Protein AF-A0A2S9IIL1-F1 (afdb_monomer_lite)

InterPro domains:
  IPR030895 T5SS/PEP-CTERM-associated repeat [TIGR04393] (23-72)
  IPR030895 T5SS/PEP-CTERM-associated repeat [TIGR04393] (76-123)
  IPR030895 T5SS/PEP-CTERM-associated repeat [TIGR04393] (126-176)

pLDDT: mean 92.72, std 10.64, range [46.84, 98.94]

Radius of gyration: 14.84 Å; chains: 1; bounding box: 34×36×46 Å

Secondary structure (DSSP, 8-state):
-BSS-EEEE-TT-EEE--SSSPEEES-STT-EEEEEEESTT-EEEESS-EEES-STT-EEEEEEETT-EEEE-S-EEES-STT-EEEEEEESTT-EEEESSEEEE-SSSEEEEEEETT-EEEESEEEE---TT---EEEEESTT-EEEESS-EEESB--TTS--B--EEEEETT--

Sequence (176 aa):
LLDGTDLAISSGGTVQSNGTGTGGIGSNASSTGSASVTGAGSNLVMAGGLVVGGDNASSGTLTISAGGAVSSSGNSVIGLNATSTGAVTVTGPNSSWTNTGGLTVGDQGDATLIISDGGTVSSLNGLITGNNASTSSATVTGADSAWTIAGDLTIGDNGAGIGSKTGTLTIADGGV

Foldseek 3Di:
DFFQHEAEFDDLREDEDPDQDEAEAQADALTHGEYEFAAANGEYYYNHEYEAFHDALTGGEYEFYHQGEYEHEYEYEAFHAANTGGEYEFEAANGEYEYAEEYEQEDEGAGEAEFYHQGEYEHQEYEFWYAPPHAGEYEFAAANTEYHHNDYYYAWDPPPDGPTTGYYYHYYHHYD

Structure (mmCIF, N/CA/C/O backbone):
data_AF-A0A2S9IIL1-F1
#
_entry.id   AF-A0A2S9IIL1-F1
#
loop_
_atom_site.group_PDB
_atom_site.id
_atom_site.type_symbol
_atom_site.label_atom_id
_atom_site.label_alt_id
_atom_site.label_comp_id
_atom_site.label_asym_id
_atom_site.label_entity_id
_atom_site.label_seq_id
_atom_site.pdbx_PDB_ins_code
_atom_site.Cartn_x
_atom_site.Cartn_y
_atom_site.Cartn_z
_atom_site.occupancy
_atom_site.B_iso_or_equiv
_atom_site.auth_seq_id
_atom_site.auth_comp_id
_atom_site.auth_asym_id
_atom_site.auth_atom_id
_atom_site.pdbx_PDB_model_num
ATOM 1 N N . LEU A 1 1 ? 10.021 13.282 -0.168 1.00 76.31 1 LEU A N 1
ATOM 2 C CA . LEU A 1 1 ? 10.550 11.942 -0.482 1.00 76.31 1 LEU A CA 1
ATOM 3 C C . LEU A 1 1 ? 11.227 11.425 0.776 1.00 76.31 1 LEU A C 1
ATOM 5 O O . LEU A 1 1 ? 11.857 12.229 1.459 1.00 76.31 1 LEU A O 1
ATOM 9 N N . LEU A 1 2 ? 11.029 10.155 1.116 1.00 83.62 2 LEU A N 1
ATOM 10 C CA . LEU A 1 2 ? 11.694 9.480 2.231 1.00 83.62 2 LEU A CA 1
ATOM 11 C C . LEU A 1 2 ? 12.753 8.551 1.646 1.00 83.62 2 LEU A C 1
ATOM 13 O O . LEU A 1 2 ? 12.466 7.399 1.343 1.00 83.62 2 LEU A O 1
ATOM 17 N N . ASP A 1 3 ? 13.950 9.079 1.414 1.00 84.19 3 ASP A N 1
ATOM 18 C CA . ASP A 1 3 ? 15.071 8.343 0.833 1.00 84.19 3 ASP A CA 1
ATOM 19 C C . ASP A 1 3 ? 16.221 8.330 1.835 1.00 84.19 3 ASP A C 1
ATOM 21 O O . ASP A 1 3 ? 16.778 9.375 2.167 1.00 84.19 3 ASP A O 1
ATOM 25 N N . GLY A 1 4 ? 16.559 7.148 2.342 1.00 79.50 4 GLY A N 1
ATOM 26 C CA . GLY A 1 4 ? 17.542 6.969 3.411 1.00 79.50 4 GLY A CA 1
ATOM 27 C C . GLY A 1 4 ? 17.031 7.362 4.800 1.00 79.50 4 GLY A C 1
ATOM 28 O O . GLY A 1 4 ? 17.844 7.554 5.702 1.00 79.50 4 GLY A O 1
ATOM 29 N N . THR A 1 5 ? 15.716 7.531 4.976 1.00 87.81 5 THR A N 1
ATOM 30 C CA . THR A 1 5 ? 15.107 7.972 6.236 1.00 87.81 5 THR A CA 1
ATOM 31 C C . THR A 1 5 ? 13.835 7.201 6.572 1.00 87.81 5 THR A C 1
ATOM 33 O O . THR A 1 5 ? 13.149 6.674 5.692 1.00 87.81 5 THR A O 1
ATOM 36 N N . ASP A 1 6 ? 13.516 7.208 7.866 1.00 91.69 6 ASP A N 1
ATOM 37 C CA . ASP A 1 6 ? 12.288 6.654 8.421 1.00 91.69 6 ASP A CA 1
ATOM 38 C C . ASP A 1 6 ? 11.362 7.793 8.863 1.00 91.69 6 ASP A C 1
ATOM 40 O O . ASP A 1 6 ? 11.782 8.727 9.554 1.00 91.69 6 ASP A O 1
ATOM 44 N N . LEU A 1 7 ? 10.087 7.716 8.483 1.00 95.19 7 LEU A N 1
ATOM 45 C CA . LEU A 1 7 ? 9.034 8.604 8.970 1.00 95.19 7 LEU A CA 1
ATOM 46 C C . LEU A 1 7 ? 8.114 7.845 9.922 1.00 95.19 7 LEU A C 1
ATOM 48 O O . LEU A 1 7 ? 7.459 6.891 9.522 1.00 95.19 7 LEU A O 1
ATOM 52 N N . ALA A 1 8 ? 7.988 8.311 11.160 1.00 97.38 8 ALA A N 1
ATOM 53 C CA . ALA A 1 8 ? 6.983 7.807 12.089 1.00 97.38 8 ALA A CA 1
ATOM 54 C C . ALA A 1 8 ? 5.932 8.888 12.361 1.00 97.38 8 ALA A C 1
ATOM 56 O O . ALA A 1 8 ? 6.253 9.973 12.846 1.00 97.38 8 ALA A O 1
ATOM 57 N N . ILE A 1 9 ? 4.671 8.578 12.072 1.00 97.81 9 ILE A N 1
ATOM 58 C CA . ILE A 1 9 ? 3.510 9.403 12.396 1.00 97.81 9 ILE A CA 1
ATOM 59 C C . ILE A 1 9 ? 2.705 8.639 13.436 1.00 97.81 9 ILE A C 1
ATOM 61 O O . ILE A 1 9 ? 2.184 7.559 13.161 1.00 97.81 9 ILE A O 1
ATOM 65 N N . SER A 1 10 ? 2.620 9.196 14.639 1.00 97.31 10 SER A N 1
ATOM 66 C CA . SER A 1 10 ? 1.904 8.584 15.753 1.00 97.31 10 SER A CA 1
ATOM 67 C C . SER A 1 10 ? 1.188 9.620 16.611 1.00 97.31 10 SER A C 1
ATOM 69 O O . SER A 1 10 ? 1.310 10.825 16.377 1.00 97.31 10 SER A O 1
ATOM 71 N N . SER A 1 11 ? 0.425 9.157 17.604 1.00 94.25 11 SER A N 1
ATOM 72 C CA . SER A 1 11 ? -0.223 10.009 18.615 1.00 94.25 11 SER A CA 1
ATOM 73 C C . SER A 1 11 ? -1.135 11.098 18.028 1.00 94.25 11 SER A C 1
ATOM 75 O O . SER A 1 11 ? -1.172 12.217 18.533 1.00 94.25 11 SER A O 1
ATOM 77 N N . GLY A 1 12 ? -1.844 10.794 16.935 1.00 95.06 12 GLY A N 1
ATOM 78 C CA . GLY A 1 12 ? -2.726 11.753 16.260 1.00 95.06 12 GLY A CA 1
ATOM 79 C C . GLY A 1 12 ? -2.004 12.750 15.341 1.00 95.06 12 GLY A C 1
ATOM 80 O O . GLY A 1 12 ? -2.611 13.704 14.858 1.00 95.06 12 GLY A O 1
ATOM 81 N N . GLY A 1 13 ? -0.699 12.570 15.111 1.00 97.50 13 GLY A N 1
ATOM 82 C CA . GLY A 1 13 ? 0.084 13.432 14.226 1.00 97.50 13 GLY A CA 1
ATOM 83 C C . GLY A 1 13 ? -0.407 13.399 12.776 1.00 97.50 13 GLY A C 1
ATOM 84 O O . GLY A 1 13 ? -0.899 12.383 12.299 1.00 97.50 13 GLY A O 1
ATOM 85 N N . THR A 1 14 ? -0.246 14.502 12.049 1.00 97.56 14 THR A N 1
ATOM 86 C CA . THR A 1 14 ? -0.595 14.582 10.623 1.00 97.56 14 THR A CA 1
ATOM 87 C C . THR A 1 14 ? 0.580 15.122 9.820 1.00 97.56 14 THR A C 1
ATOM 89 O O . THR A 1 14 ? 1.151 16.154 10.169 1.00 97.56 14 THR A O 1
ATOM 92 N N . VAL A 1 15 ? 0.915 14.440 8.725 1.00 96.81 15 VAL A N 1
ATOM 93 C CA . VAL A 1 15 ? 1.846 14.921 7.699 1.00 96.81 15 VAL A CA 1
ATOM 94 C C . VAL A 1 15 ? 1.080 15.060 6.395 1.00 96.81 15 VAL A C 1
ATOM 96 O O . VAL A 1 15 ? 0.455 14.106 5.938 1.00 96.81 15 VAL A O 1
ATOM 99 N N . GLN A 1 16 ? 1.148 16.239 5.782 1.00 95.00 16 GLN A N 1
ATOM 100 C CA . GLN A 1 16 ? 0.468 16.533 4.527 1.00 95.00 16 GLN A CA 1
ATOM 101 C C . GLN A 1 16 ? 1.455 17.063 3.488 1.00 95.00 16 GLN A C 1
ATOM 103 O O . GLN A 1 16 ? 2.238 17.970 3.778 1.00 95.00 16 GLN A O 1
ATOM 108 N N . SER A 1 17 ? 1.416 16.515 2.272 1.00 91.62 17 SER A N 1
ATOM 109 C CA . SER A 1 17 ? 2.070 17.139 1.126 1.00 91.62 17 SER A CA 1
ATOM 110 C C . SER A 1 17 ? 1.160 18.208 0.522 1.00 91.62 17 SER A C 1
ATOM 112 O O . SER A 1 17 ? -0.049 18.025 0.394 1.00 91.62 17 SER A O 1
ATOM 114 N N . ASN A 1 18 ? 1.759 19.332 0.126 1.00 87.12 18 ASN A N 1
ATOM 115 C CA . ASN A 1 18 ? 1.039 20.454 -0.486 1.00 87.12 18 ASN A CA 1
ATOM 116 C C . ASN A 1 18 ? 1.112 20.445 -2.022 1.00 87.12 18 ASN A C 1
ATOM 118 O O . ASN A 1 18 ? 0.440 21.235 -2.678 1.00 87.12 18 ASN A O 1
ATOM 122 N N . GLY A 1 19 ? 1.964 19.594 -2.600 1.00 85.94 19 GLY A N 1
ATOM 123 C CA . GLY A 1 19 ? 2.128 19.454 -4.044 1.00 85.94 19 GLY A CA 1
ATOM 124 C C . GLY A 1 19 ? 1.332 18.272 -4.585 1.00 85.94 19 GLY A C 1
ATOM 125 O O . GLY A 1 19 ? 1.272 17.227 -3.945 1.00 85.94 19 GLY A O 1
ATOM 126 N N . THR A 1 20 ? 0.782 18.423 -5.789 1.00 88.25 20 THR A N 1
ATOM 127 C CA . THR A 1 20 ? 0.064 17.358 -6.516 1.00 88.25 20 THR A CA 1
ATOM 128 C C . THR A 1 20 ? 0.994 16.363 -7.215 1.00 88.25 20 THR A C 1
ATOM 130 O O . THR A 1 20 ? 0.536 15.409 -7.840 1.00 88.25 20 THR A O 1
ATOM 133 N N . GLY A 1 21 ? 2.308 16.588 -7.129 1.00 89.25 21 GLY A N 1
ATOM 134 C CA . GLY A 1 21 ? 3.311 15.630 -7.574 1.00 89.25 21 GLY A CA 1
ATOM 135 C C . GLY A 1 21 ? 3.329 14.378 -6.699 1.00 89.25 21 GLY A C 1
ATOM 136 O O . GLY A 1 21 ? 2.827 14.366 -5.575 1.00 89.25 21 GLY A O 1
ATOM 137 N N . THR A 1 22 ? 3.935 13.321 -7.223 1.00 90.50 22 THR A N 1
ATOM 138 C CA . THR A 1 22 ? 4.017 12.028 -6.547 1.00 90.50 22 THR A CA 1
ATOM 139 C C . THR A 1 22 ? 4.881 12.106 -5.283 1.00 90.50 22 THR A C 1
ATOM 141 O O . THR A 1 22 ? 6.028 12.555 -5.324 1.00 90.50 22 THR A O 1
ATOM 144 N N . GLY A 1 23 ? 4.330 11.665 -4.151 1.00 92.69 23 GLY A N 1
ATOM 145 C CA . GLY A 1 23 ? 5.079 11.396 -2.926 1.00 92.69 23 GLY A CA 1
ATOM 146 C C . GLY A 1 23 ? 5.818 10.063 -3.030 1.00 92.69 23 GLY A C 1
ATOM 147 O O . GLY A 1 23 ? 5.355 9.155 -3.710 1.00 92.69 23 GLY A O 1
ATOM 148 N N . GLY A 1 24 ? 6.962 9.933 -2.363 1.00 94.31 24 GLY A N 1
ATOM 149 C CA . GLY A 1 24 ? 7.840 8.772 -2.518 1.00 94.31 24 GLY A CA 1
ATOM 150 C C . GLY A 1 24 ? 8.419 8.281 -1.197 1.00 94.31 24 GLY A C 1
ATOM 151 O O . GLY A 1 24 ? 8.854 9.104 -0.382 1.00 94.31 24 GLY A O 1
ATOM 152 N N . ILE A 1 25 ? 8.419 6.960 -1.010 1.00 96.75 25 ILE A N 1
ATOM 153 C CA . ILE A 1 25 ? 9.054 6.224 0.090 1.00 96.75 25 ILE A CA 1
ATOM 154 C C . ILE A 1 25 ? 10.027 5.222 -0.527 1.00 96.75 25 ILE A C 1
ATOM 156 O O . ILE A 1 25 ? 9.590 4.336 -1.261 1.00 96.75 25 ILE A O 1
ATOM 160 N N . GLY A 1 26 ? 11.327 5.374 -0.261 1.00 94.44 26 GLY A N 1
ATOM 161 C CA . GLY A 1 26 ? 12.365 4.606 -0.953 1.00 94.44 26 GLY A CA 1
ATOM 162 C C . GLY A 1 26 ? 12.226 4.757 -2.465 1.00 94.44 26 GLY A C 1
ATOM 163 O O . GLY A 1 26 ? 12.047 3.777 -3.178 1.00 94.44 26 GLY A O 1
ATOM 164 N N . SER A 1 27 ? 12.139 5.999 -2.938 1.00 91.50 27 SER A N 1
ATOM 165 C CA . SER A 1 27 ? 11.747 6.325 -4.310 1.00 91.50 27 SER A CA 1
ATOM 166 C C . SER A 1 27 ? 12.913 6.654 -5.234 1.00 91.50 27 SER A C 1
ATOM 168 O O . SER A 1 27 ? 12.728 6.581 -6.443 1.00 91.50 27 SER A O 1
ATOM 170 N N . ASN A 1 28 ? 14.083 7.002 -4.696 1.00 93.81 28 ASN A N 1
ATOM 171 C CA . ASN A 1 28 ? 15.284 7.307 -5.476 1.00 93.81 28 ASN A CA 1
ATOM 172 C C . ASN A 1 28 ? 16.160 6.067 -5.700 1.00 93.81 28 ASN A C 1
ATOM 174 O O . ASN A 1 28 ? 16.149 5.124 -4.914 1.00 93.81 28 ASN A O 1
ATOM 178 N N . ALA A 1 29 ? 16.975 6.094 -6.756 1.00 95.25 29 ALA A N 1
ATOM 179 C CA . ALA A 1 29 ? 17.866 4.986 -7.089 1.00 95.25 29 ALA A CA 1
ATOM 180 C C . ALA A 1 29 ? 18.773 4.591 -5.914 1.00 95.25 29 ALA A C 1
ATOM 182 O O . ALA A 1 29 ? 19.400 5.445 -5.280 1.00 95.25 29 ALA A O 1
ATOM 183 N N . SER A 1 30 ? 18.843 3.285 -5.646 1.00 95.19 30 SER A N 1
ATOM 184 C CA . SER A 1 30 ? 19.614 2.694 -4.545 1.00 95.19 30 SER A CA 1
ATOM 185 C C . SER A 1 30 ? 19.264 3.232 -3.146 1.00 95.19 30 SER A C 1
ATOM 187 O O . SER A 1 30 ? 20.086 3.126 -2.232 1.00 95.19 30 SER A O 1
ATOM 189 N N . SER A 1 31 ? 18.085 3.838 -2.960 1.00 95.31 31 SER A N 1
ATOM 190 C CA . SER A 1 31 ? 17.637 4.335 -1.657 1.00 95.31 31 SER A CA 1
ATOM 191 C C . SER A 1 31 ? 16.772 3.308 -0.930 1.00 95.31 31 SER A C 1
ATOM 193 O O . SER A 1 31 ? 16.022 2.552 -1.543 1.00 95.31 31 SER A O 1
ATOM 195 N N . THR A 1 32 ? 16.832 3.328 0.399 1.00 96.38 32 THR A N 1
ATOM 196 C CA . THR A 1 32 ? 15.860 2.636 1.250 1.00 96.38 32 THR A CA 1
ATOM 197 C C . THR A 1 32 ? 15.088 3.671 2.046 1.00 96.38 32 THR A C 1
ATOM 199 O O . THR A 1 32 ? 15.701 4.568 2.619 1.00 96.38 32 THR A O 1
ATOM 202 N N . GLY A 1 33 ? 13.766 3.569 2.105 1.00 96.94 33 GLY A N 1
ATOM 203 C CA . GLY A 1 33 ? 12.931 4.453 2.910 1.00 96.94 33 GLY A CA 1
ATOM 204 C C . GLY A 1 33 ? 11.815 3.697 3.606 1.00 96.94 33 GLY A C 1
ATOM 205 O O . GLY A 1 33 ? 11.307 2.698 3.087 1.00 96.94 33 GLY A O 1
ATOM 206 N N . SER A 1 34 ? 11.404 4.194 4.769 1.00 97.44 34 SER A N 1
ATOM 207 C CA . SER A 1 34 ? 10.257 3.639 5.479 1.00 97.44 34 SER A CA 1
ATOM 208 C C . SER A 1 34 ? 9.313 4.717 5.999 1.00 97.44 34 SER A C 1
ATOM 210 O O . SER A 1 34 ? 9.717 5.838 6.320 1.00 97.44 34 SER A O 1
ATOM 212 N N . ALA A 1 35 ? 8.030 4.374 6.087 1.00 98.12 35 ALA A N 1
ATOM 213 C CA . ALA A 1 35 ? 7.047 5.152 6.819 1.00 98.12 35 ALA A CA 1
ATOM 214 C C . ALA A 1 35 ? 6.154 4.252 7.676 1.00 98.12 35 ALA A C 1
ATOM 216 O O . ALA A 1 35 ? 5.721 3.182 7.253 1.00 98.12 35 ALA A O 1
ATOM 217 N N . SER A 1 36 ? 5.827 4.725 8.873 1.00 98.38 36 SER A N 1
ATOM 218 C CA . SER A 1 36 ? 4.845 4.123 9.765 1.00 98.38 36 SER A CA 1
ATOM 219 C C . SER A 1 36 ? 3.799 5.160 10.146 1.00 98.38 36 SER A C 1
ATOM 221 O O . SER A 1 36 ? 4.138 6.251 10.607 1.00 98.38 36 SER A O 1
ATOM 223 N N . VAL A 1 37 ? 2.527 4.820 9.952 1.00 98.69 37 VAL A N 1
ATOM 224 C CA . VAL A 1 37 ? 1.372 5.629 10.345 1.00 98.69 37 VAL A CA 1
ATOM 225 C C . VAL A 1 37 ? 0.556 4.814 11.332 1.00 98.69 37 VAL A C 1
ATOM 227 O O . VAL A 1 37 ? -0.162 3.890 10.951 1.00 98.69 37 VAL A O 1
ATOM 230 N N . THR A 1 38 ? 0.715 5.118 12.619 1.00 98.31 38 THR A N 1
ATOM 231 C CA . THR A 1 38 ? 0.214 4.264 13.695 1.00 98.31 38 THR A CA 1
ATOM 232 C C . THR A 1 38 ? -0.550 5.033 14.762 1.00 98.31 38 THR A C 1
ATOM 234 O O . THR A 1 38 ? -0.099 6.067 15.246 1.00 98.31 38 THR A O 1
ATOM 237 N N . GLY A 1 39 ? -1.694 4.497 15.177 1.00 97.38 39 GLY A N 1
ATOM 238 C CA . GLY A 1 39 ? -2.543 5.104 16.196 1.00 97.38 39 GLY A CA 1
ATOM 239 C C . GLY A 1 39 ? -3.694 5.917 15.608 1.00 97.38 39 GLY A C 1
ATOM 240 O O . GLY A 1 39 ? -3.583 6.535 14.549 1.00 97.38 39 GLY A O 1
ATOM 241 N N . ALA A 1 40 ? -4.813 5.928 16.328 1.00 97.38 40 ALA A N 1
ATOM 242 C CA . ALA A 1 40 ? -6.012 6.646 15.922 1.00 97.38 40 ALA A CA 1
ATOM 243 C C . ALA A 1 40 ? -5.729 8.141 15.700 1.00 97.38 40 ALA A C 1
ATOM 245 O O . ALA A 1 40 ? -5.114 8.812 16.532 1.00 97.38 40 ALA A O 1
ATOM 246 N N . GLY A 1 41 ? -6.205 8.656 14.566 1.00 96.88 41 GLY A N 1
ATOM 247 C CA . GLY A 1 41 ? -6.029 10.053 14.169 1.00 96.88 41 GLY A CA 1
ATOM 248 C C . GLY A 1 41 ? -4.657 10.379 13.580 1.00 96.88 41 GLY A C 1
ATOM 249 O O . GLY A 1 41 ? -4.426 11.539 13.248 1.00 96.88 41 GLY A O 1
ATOM 250 N N . SER A 1 42 ? -3.748 9.408 13.448 1.00 98.62 42 SER A N 1
ATOM 251 C CA . SER A 1 42 ? -2.486 9.615 12.741 1.00 98.62 42 SER A CA 1
ATOM 252 C C . SER A 1 42 ? -2.687 9.545 11.233 1.00 98.62 42 SER A C 1
ATOM 254 O O . SER A 1 42 ? -3.208 8.550 10.735 1.00 98.62 42 SER A O 1
ATOM 256 N N . ASN A 1 43 ? -2.259 10.586 10.512 1.00 98.38 43 ASN A N 1
ATOM 257 C CA . ASN A 1 43 ? -2.554 10.742 9.088 1.00 98.38 43 ASN A CA 1
ATOM 258 C C . ASN A 1 43 ? -1.311 11.037 8.246 1.00 98.38 43 ASN A C 1
ATOM 260 O O . ASN A 1 43 ? -0.544 11.953 8.553 1.00 98.38 43 ASN A O 1
ATOM 264 N N . LEU A 1 44 ? -1.181 10.339 7.118 1.00 98.31 44 LEU A N 1
ATOM 265 C CA . LEU A 1 44 ? -0.330 10.753 6.002 1.00 98.31 44 LEU A CA 1
ATOM 266 C C . LEU A 1 44 ? -1.219 11.128 4.815 1.00 98.31 44 LEU A C 1
ATOM 268 O O . LEU A 1 44 ? -1.950 10.292 4.289 1.00 98.31 44 LEU A O 1
ATOM 272 N N . VAL A 1 45 ? -1.157 12.384 4.389 1.00 97.75 45 VAL A N 1
ATOM 273 C CA . VAL A 1 45 ? -1.997 12.928 3.317 1.00 97.75 45 VAL A CA 1
ATOM 274 C C . VAL A 1 45 ? -1.118 13.347 2.151 1.00 97.75 45 VAL A C 1
ATOM 276 O O . VAL A 1 45 ? -0.402 14.342 2.238 1.00 97.75 45 VAL A O 1
ATOM 279 N N . MET A 1 46 ? -1.175 12.607 1.050 1.00 96.50 46 MET A N 1
ATOM 280 C CA . MET A 1 46 ? -0.503 12.958 -0.196 1.00 96.50 46 MET A CA 1
ATOM 281 C C . MET A 1 46 ? -1.494 13.634 -1.147 1.00 96.50 46 MET A C 1
ATOM 283 O O . MET A 1 46 ? -2.443 13.010 -1.610 1.00 96.50 46 MET A O 1
ATOM 287 N N . ALA A 1 47 ? -1.253 14.904 -1.481 1.00 95.06 47 ALA A N 1
ATOM 288 C CA . ALA A 1 47 ? -2.034 15.627 -2.490 1.00 95.06 47 ALA A CA 1
ATOM 289 C C . ALA A 1 47 ? -1.781 15.133 -3.935 1.00 95.06 47 ALA A C 1
ATOM 291 O O . ALA A 1 47 ? -2.467 15.558 -4.866 1.00 95.06 47 ALA A O 1
ATOM 292 N N . GLY A 1 48 ? -0.815 14.233 -4.125 1.00 96.31 48 GLY A N 1
ATOM 293 C CA . GLY A 1 48 ? -0.560 13.491 -5.359 1.00 96.31 48 GLY A CA 1
ATOM 294 C C . GLY A 1 48 ? -0.669 11.976 -5.154 1.00 96.31 48 GLY A C 1
ATOM 295 O O . GLY A 1 48 ? -1.114 11.498 -4.107 1.00 96.31 48 GLY A O 1
ATOM 296 N N . GLY A 1 49 ? -0.213 11.213 -6.148 1.00 96.69 49 GLY A N 1
ATOM 297 C CA . GLY A 1 49 ? -0.008 9.770 -6.004 1.00 96.69 49 GLY A CA 1
ATOM 298 C C . GLY A 1 49 ? 1.085 9.434 -4.984 1.00 96.69 49 GLY A C 1
ATOM 299 O O . GLY A 1 49 ? 1.895 10.291 -4.623 1.00 96.69 49 GLY A O 1
ATOM 300 N N . LEU A 1 50 ? 1.129 8.183 -4.535 1.00 97.75 50 LEU A N 1
ATOM 301 C CA . LEU A 1 50 ? 2.155 7.669 -3.629 1.00 97.75 50 LEU A CA 1
ATOM 302 C C . LEU A 1 50 ? 2.934 6.531 -4.294 1.00 97.75 50 LEU A C 1
ATOM 304 O O . LEU A 1 50 ? 2.342 5.574 -4.787 1.00 97.75 50 LEU A O 1
ATOM 308 N N . VAL A 1 51 ? 4.262 6.629 -4.283 1.00 98.06 51 VAL A N 1
ATOM 309 C CA . VAL A 1 51 ? 5.178 5.582 -4.746 1.00 98.06 51 VAL A CA 1
ATOM 310 C C . VAL A 1 51 ? 5.930 4.984 -3.564 1.00 98.06 51 VAL A C 1
ATOM 312 O O . VAL A 1 51 ? 6.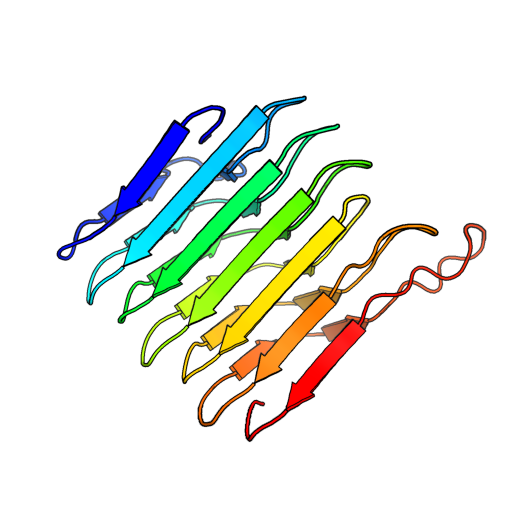534 5.710 -2.772 1.00 98.06 51 VAL A O 1
ATOM 315 N N . VAL A 1 52 ? 5.911 3.656 -3.462 1.00 98.12 52 VAL A N 1
ATOM 316 C CA . VAL A 1 52 ? 6.638 2.879 -2.451 1.00 98.12 52 VAL A CA 1
ATOM 317 C C . VAL A 1 52 ? 7.568 1.917 -3.182 1.00 98.12 52 VAL A C 1
ATOM 319 O O . VAL A 1 52 ? 7.086 0.981 -3.814 1.00 98.12 52 VAL A O 1
ATOM 322 N N . GLY A 1 53 ? 8.878 2.165 -3.140 1.00 96.38 53 GLY A N 1
ATOM 323 C CA . GLY A 1 53 ? 9.826 1.527 -4.058 1.00 96.38 53 GLY A CA 1
ATOM 324 C C . GLY A 1 53 ? 9.686 2.135 -5.454 1.00 96.38 53 GLY A C 1
ATOM 325 O O . GLY A 1 53 ? 8.796 1.764 -6.219 1.00 96.38 53 GLY A O 1
ATOM 326 N N . GLY A 1 54 ? 10.513 3.136 -5.753 1.00 94.12 54 GLY A N 1
ATOM 327 C CA . GLY A 1 54 ? 10.398 3.950 -6.965 1.00 94.12 54 GLY A CA 1
ATOM 328 C C . GLY A 1 54 ? 11.390 3.553 -8.046 1.00 94.12 54 GLY A C 1
ATOM 329 O O . GLY A 1 54 ? 11.023 2.919 -9.030 1.00 94.12 54 GLY A O 1
ATOM 330 N N . ASP A 1 55 ? 12.641 3.965 -7.871 1.00 95.19 55 ASP A N 1
ATOM 331 C CA . ASP A 1 55 ? 13.701 3.799 -8.861 1.00 95.19 55 ASP A CA 1
ATOM 332 C C . ASP A 1 55 ? 14.484 2.485 -8.739 1.00 95.19 55 ASP A C 1
ATOM 334 O O . ASP A 1 55 ? 14.293 1.691 -7.817 1.00 95.19 55 ASP A O 1
ATOM 338 N N . ASN A 1 56 ? 15.403 2.255 -9.677 1.00 93.62 56 ASN A N 1
ATOM 339 C CA . ASN A 1 56 ? 16.233 1.052 -9.713 1.00 93.62 56 ASN A CA 1
ATOM 340 C C . ASN A 1 56 ? 16.959 0.801 -8.379 1.00 93.62 56 ASN A C 1
ATOM 342 O O . ASN A 1 56 ? 17.548 1.716 -7.797 1.00 93.62 56 ASN A O 1
ATOM 346 N N . ALA A 1 57 ? 16.948 -0.456 -7.929 1.00 94.50 57 ALA A N 1
ATOM 347 C CA . ALA A 1 57 ? 17.525 -0.911 -6.662 1.00 94.50 57 ALA A CA 1
ATOM 348 C C . ALA A 1 57 ? 17.026 -0.164 -5.407 1.00 94.50 57 ALA A C 1
ATOM 350 O O . ALA A 1 57 ? 17.693 -0.195 -4.372 1.00 94.50 57 ALA A O 1
ATOM 351 N N .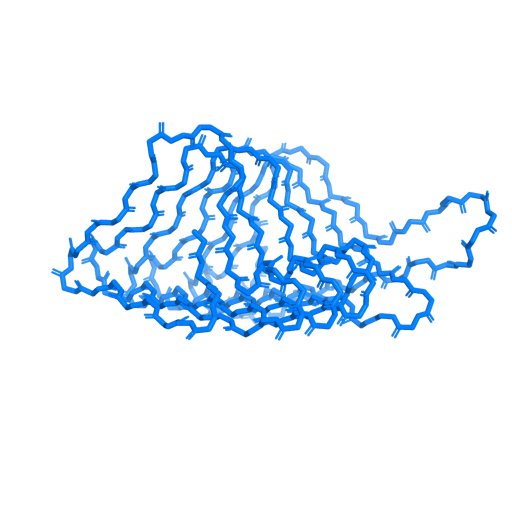 SER A 1 58 ? 15.881 0.521 -5.486 1.00 96.56 58 SER A N 1
ATOM 352 C CA . SER A 1 58 ? 15.266 1.182 -4.335 1.00 96.56 58 SER A CA 1
ATOM 353 C C . SER A 1 58 ? 14.374 0.234 -3.533 1.00 96.56 58 SER A C 1
ATOM 355 O O . SER A 1 58 ? 13.831 -0.733 -4.072 1.00 96.56 58 SER A O 1
ATOM 357 N N . SER A 1 59 ? 14.209 0.515 -2.242 1.00 97.06 59 SER A N 1
ATOM 358 C CA . SER A 1 59 ? 13.345 -0.244 -1.340 1.00 97.06 59 SER A CA 1
ATOM 359 C C . SER A 1 59 ? 12.478 0.687 -0.498 1.00 97.06 59 SER A C 1
ATOM 361 O O . SER A 1 59 ? 12.985 1.476 0.300 1.00 97.06 59 SER A O 1
ATOM 363 N N . GLY A 1 60 ? 11.163 0.605 -0.675 1.00 98.25 60 GLY A N 1
ATOM 364 C CA . GLY A 1 60 ? 10.185 1.376 0.084 1.00 98.25 60 GLY A CA 1
ATOM 365 C C . GLY A 1 60 ? 9.327 0.484 0.967 1.00 98.25 60 GLY A C 1
ATOM 366 O O . GLY A 1 60 ? 8.845 -0.558 0.522 1.00 98.25 60 GLY A O 1
ATOM 367 N N . THR A 1 61 ? 9.076 0.919 2.201 1.00 98.56 61 THR A N 1
ATOM 368 C CA . THR A 1 61 ? 8.153 0.232 3.116 1.00 98.56 61 THR A CA 1
ATOM 369 C C . THR A 1 61 ? 7.154 1.202 3.740 1.00 98.56 61 THR A C 1
ATOM 371 O O . THR A 1 61 ? 7.526 2.280 4.201 1.00 98.56 61 THR A O 1
ATOM 374 N N . LEU A 1 62 ? 5.875 0.834 3.764 1.00 98.81 62 LEU A N 1
ATOM 375 C CA . LEU A 1 62 ? 4.822 1.595 4.433 1.00 98.81 62 LEU A CA 1
ATOM 376 C C . LEU A 1 62 ? 3.988 0.676 5.321 1.00 98.81 62 LEU A C 1
ATOM 378 O O . LEU A 1 62 ? 3.372 -0.270 4.837 1.00 98.81 62 LEU A O 1
ATOM 382 N N . THR A 1 63 ? 3.902 1.010 6.604 1.00 98.88 63 THR A N 1
ATOM 383 C CA . THR A 1 63 ? 3.018 0.333 7.556 1.00 98.88 63 THR A CA 1
ATOM 384 C C . THR A 1 63 ? 1.939 1.288 8.038 1.00 98.88 63 THR A C 1
ATOM 386 O O . THR A 1 63 ? 2.232 2.387 8.506 1.00 98.88 63 THR A O 1
ATOM 389 N N . ILE A 1 64 ? 0.687 0.849 7.963 1.00 98.88 64 ILE A N 1
ATOM 390 C CA . ILE A 1 64 ? -0.487 1.559 8.464 1.00 98.88 64 ILE A CA 1
ATOM 391 C C . ILE A 1 64 ? -1.148 0.659 9.499 1.00 98.88 64 ILE A C 1
ATOM 393 O O . ILE A 1 64 ? -1.586 -0.443 9.165 1.00 98.88 64 ILE A O 1
ATOM 397 N N . SER A 1 65 ? -1.198 1.104 10.754 1.00 98.81 65 SER A N 1
ATOM 398 C CA . SER A 1 65 ? -1.649 0.246 11.854 1.00 98.81 65 SER A CA 1
ATOM 399 C C . SER A 1 65 ? -2.391 0.978 12.966 1.00 98.81 65 SER A C 1
ATOM 401 O O . SER A 1 65 ? -2.317 2.200 13.083 1.00 98.81 65 SER A O 1
ATOM 403 N N . ALA A 1 66 ? -3.089 0.225 13.819 1.00 97.69 66 ALA A N 1
ATOM 404 C CA . ALA A 1 66 ? -3.714 0.726 15.047 1.00 97.69 66 ALA A CA 1
ATOM 405 C C . ALA A 1 66 ? -4.615 1.969 14.847 1.00 97.69 66 ALA A C 1
ATOM 407 O O . ALA A 1 66 ? -4.604 2.886 15.670 1.00 97.69 66 ALA A O 1
ATOM 408 N N . GLY A 1 67 ? -5.373 2.025 13.748 1.00 98.06 67 GLY A N 1
ATOM 409 C CA . GLY A 1 67 ? -6.259 3.148 13.418 1.00 98.06 67 GLY A CA 1
ATOM 410 C C . GLY A 1 67 ? -5.590 4.324 12.695 1.00 98.06 67 GLY A C 1
ATOM 411 O O . GLY A 1 67 ? -6.207 5.380 12.565 1.00 98.06 67 GLY A O 1
ATOM 412 N N . GLY A 1 68 ? -4.340 4.169 12.245 1.00 98.75 68 GLY A N 1
ATOM 413 C CA . GLY A 1 68 ? -3.686 5.130 11.355 1.00 98.75 68 GLY A CA 1
ATOM 414 C C . GLY A 1 68 ? -4.323 5.160 9.961 1.00 98.75 68 GLY A C 1
ATOM 415 O O . GLY A 1 68 ? -4.859 4.152 9.494 1.00 98.75 68 GLY A O 1
ATOM 416 N N . ALA A 1 69 ? -4.243 6.305 9.285 1.00 98.81 69 ALA A N 1
ATOM 417 C CA . ALA A 1 69 ? -4.844 6.511 7.972 1.00 98.81 69 ALA A CA 1
ATOM 418 C C . ALA A 1 69 ? -3.865 7.135 6.969 1.00 98.81 69 ALA A C 1
ATOM 420 O O . ALA A 1 69 ? -3.141 8.089 7.262 1.00 98.81 69 ALA A O 1
ATOM 421 N N . VAL A 1 70 ? -3.873 6.620 5.744 1.00 98.81 70 VAL A N 1
ATOM 422 C CA . VAL A 1 70 ? -3.145 7.195 4.609 1.00 98.81 70 VAL A CA 1
ATOM 423 C C . VAL A 1 70 ? -4.138 7.583 3.528 1.00 98.81 70 VAL A C 1
ATOM 425 O O . VAL A 1 70 ? -5.068 6.840 3.221 1.00 98.81 70 VAL A O 1
ATOM 428 N N . SER A 1 71 ? -3.934 8.746 2.920 1.00 98.44 71 SER A N 1
ATOM 429 C CA . SER A 1 71 ? -4.677 9.164 1.735 1.00 98.44 71 SER A CA 1
ATOM 430 C C . SER A 1 71 ? -3.738 9.646 0.640 1.00 98.44 71 SER A C 1
ATOM 432 O O . SER A 1 71 ? -2.718 10.276 0.920 1.00 98.44 71 SER A O 1
ATOM 434 N N . SER A 1 72 ? -4.083 9.340 -0.606 1.00 98.00 72 SER A N 1
ATOM 435 C CA . SER A 1 72 ? -3.349 9.784 -1.789 1.00 98.00 72 SER A CA 1
ATOM 436 C C . SER A 1 72 ? -4.309 10.150 -2.914 1.00 98.00 72 SER A C 1
ATOM 438 O O . SER A 1 72 ? -5.246 9.405 -3.216 1.00 98.00 72 SER A O 1
ATOM 440 N N . SER A 1 73 ? -4.078 11.299 -3.548 1.00 93.94 73 SER A N 1
ATOM 441 C CA . SER A 1 73 ? -4.853 11.754 -4.701 1.00 93.94 73 SER A CA 1
ATOM 442 C C . SER A 1 73 ? -4.044 11.663 -5.987 1.00 93.94 73 SER A C 1
ATOM 444 O O . SER A 1 73 ? -3.325 12.582 -6.362 1.00 93.94 73 SER A O 1
ATOM 446 N N . GLY A 1 74 ? -4.156 10.533 -6.679 1.00 95.31 74 GLY A N 1
ATOM 447 C CA . GLY A 1 74 ? -3.466 10.275 -7.940 1.00 95.31 74 GLY A CA 1
ATOM 448 C C . GLY A 1 74 ? -3.208 8.789 -8.155 1.00 95.31 74 GLY A C 1
ATOM 449 O O . GLY A 1 74 ? -3.696 7.944 -7.405 1.00 95.31 74 GLY A O 1
ATOM 450 N N . ASN A 1 75 ? -2.435 8.469 -9.191 1.00 97.44 75 ASN A N 1
ATOM 451 C CA . ASN A 1 75 ? -2.000 7.095 -9.417 1.00 97.44 75 ASN A CA 1
ATOM 452 C C . ASN A 1 75 ? -0.880 6.747 -8.438 1.00 97.44 75 ASN A C 1
ATOM 454 O O . ASN A 1 75 ? 0.138 7.437 -8.389 1.00 97.44 75 ASN A O 1
ATOM 458 N N . SER A 1 76 ? -1.089 5.682 -7.674 1.00 98.31 76 SER A N 1
ATOM 459 C CA . SER A 1 76 ? -0.142 5.174 -6.689 1.00 98.31 76 SER A CA 1
ATOM 460 C C . SER A 1 76 ? 0.436 3.847 -7.157 1.00 98.31 76 SER A C 1
ATOM 462 O O . SER A 1 76 ? -0.260 3.050 -7.793 1.00 98.31 76 SER A O 1
ATOM 464 N N . VAL A 1 77 ? 1.713 3.619 -6.856 1.00 97.62 77 VAL A N 1
ATOM 465 C CA . VAL A 1 77 ? 2.454 2.441 -7.318 1.00 97.62 77 VAL A CA 1
ATOM 466 C C . VAL A 1 77 ? 3.300 1.874 -6.186 1.00 97.62 77 VAL A C 1
ATOM 468 O O . VAL A 1 77 ? 4.031 2.599 -5.513 1.00 97.62 77 VAL A O 1
ATOM 471 N N . ILE A 1 78 ? 3.220 0.564 -5.995 1.00 97.81 78 ILE A N 1
ATOM 472 C CA . ILE A 1 78 ? 4.125 -0.206 -5.143 1.00 97.81 78 ILE A CA 1
ATOM 473 C C . ILE A 1 78 ? 5.065 -0.954 -6.089 1.00 97.81 78 ILE A C 1
ATOM 475 O O . ILE A 1 78 ? 4.574 -1.704 -6.928 1.00 97.81 78 ILE A O 1
ATOM 479 N N . GLY A 1 79 ? 6.378 -0.737 -5.993 1.00 95.50 79 GLY A N 1
ATOM 480 C CA . GLY A 1 79 ? 7.366 -1.356 -6.886 1.00 95.50 79 GLY A CA 1
ATOM 481 C C . GLY A 1 79 ? 7.267 -0.849 -8.331 1.00 95.50 79 GLY A C 1
ATOM 482 O O . GLY A 1 79 ? 6.815 -1.571 -9.225 1.00 95.50 79 GLY A O 1
ATOM 483 N N . LEU A 1 80 ? 7.674 0.403 -8.562 1.00 94.06 80 LEU A N 1
ATOM 484 C CA . LEU A 1 80 ? 7.546 1.085 -9.855 1.00 94.06 80 LEU A CA 1
ATOM 485 C C . LEU A 1 80 ? 8.552 0.567 -10.897 1.00 94.06 80 LEU A C 1
ATOM 487 O O . LEU A 1 80 ? 8.155 -0.114 -11.839 1.00 94.06 80 LEU A O 1
ATOM 491 N N . ASN A 1 81 ? 9.847 0.858 -10.745 1.00 92.62 81 ASN A N 1
ATOM 492 C CA . ASN A 1 81 ? 10.861 0.501 -11.742 1.00 92.62 81 ASN A CA 1
ATOM 493 C C . ASN A 1 81 ? 11.450 -0.898 -11.522 1.00 92.62 81 ASN A C 1
ATOM 495 O O . ASN A 1 81 ? 11.380 -1.476 -10.434 1.00 92.62 81 ASN A O 1
ATOM 499 N N . ALA A 1 82 ? 12.074 -1.443 -12.569 1.00 89.06 82 ALA A N 1
ATOM 500 C CA . ALA A 1 82 ? 12.770 -2.723 -12.504 1.00 89.06 82 ALA A CA 1
ATOM 501 C C . ALA A 1 82 ? 13.776 -2.747 -11.346 1.00 89.06 82 ALA A C 1
ATOM 503 O O . ALA A 1 82 ? 14.485 -1.769 -11.116 1.00 89.06 82 ALA A O 1
ATOM 504 N N . THR A 1 83 ? 13.866 -3.878 -10.642 1.00 91.19 83 THR A N 1
ATOM 505 C CA . THR A 1 83 ? 14.715 -4.083 -9.446 1.00 91.19 83 THR A CA 1
ATOM 506 C C . THR A 1 83 ? 14.355 -3.242 -8.216 1.00 91.19 83 THR A C 1
ATOM 508 O O . THR A 1 83 ? 15.044 -3.355 -7.206 1.00 91.19 83 THR A O 1
ATOM 511 N N . SER A 1 84 ? 13.308 -2.412 -8.268 1.00 94.25 84 SER A N 1
ATOM 512 C CA . SER A 1 84 ? 12.763 -1.779 -7.063 1.00 94.25 84 SER A CA 1
ATOM 513 C C . SER A 1 84 ? 11.920 -2.774 -6.263 1.00 94.25 84 SER A C 1
ATOM 515 O O . SER A 1 84 ? 11.370 -3.728 -6.820 1.00 94.25 84 SER A O 1
ATOM 517 N N . THR A 1 85 ? 11.811 -2.548 -4.957 1.00 95.81 85 THR A N 1
ATOM 518 C CA . THR A 1 85 ? 10.950 -3.323 -4.061 1.00 95.81 85 THR A CA 1
ATOM 519 C C . THR A 1 85 ? 10.051 -2.383 -3.275 1.00 95.81 85 THR A C 1
ATOM 521 O O . THR A 1 85 ? 10.528 -1.483 -2.587 1.00 95.81 85 THR A O 1
ATOM 524 N N . GLY A 1 86 ? 8.743 -2.597 -3.358 1.00 97.75 86 GLY A N 1
ATOM 525 C CA . GLY A 1 86 ? 7.761 -1.898 -2.540 1.00 97.75 86 GLY A CA 1
ATOM 526 C C . GLY A 1 86 ? 7.002 -2.861 -1.637 1.00 97.75 86 GLY A C 1
ATOM 527 O O . GLY A 1 86 ? 6.521 -3.896 -2.096 1.00 97.75 86 GLY A O 1
ATOM 528 N N . ALA A 1 87 ? 6.838 -2.509 -0.366 1.00 98.31 87 ALA A N 1
ATOM 529 C CA . ALA A 1 87 ? 5.994 -3.261 0.556 1.00 98.31 87 ALA A CA 1
ATOM 530 C C . ALA A 1 87 ? 5.054 -2.329 1.323 1.00 98.31 87 ALA A C 1
ATOM 532 O O . ALA A 1 87 ? 5.492 -1.357 1.940 1.00 98.31 87 ALA A O 1
ATOM 533 N N . VAL A 1 88 ? 3.760 -2.638 1.301 1.00 98.88 88 VAL A N 1
ATOM 534 C CA . VAL A 1 88 ? 2.730 -1.913 2.045 1.00 98.88 88 VAL A CA 1
ATOM 535 C C . VAL A 1 88 ? 1.929 -2.891 2.893 1.00 98.88 88 VAL A C 1
ATOM 537 O O . VAL A 1 88 ? 1.393 -3.868 2.374 1.00 98.88 88 VAL A O 1
ATOM 540 N N . THR A 1 89 ? 1.803 -2.593 4.183 1.00 98.94 89 THR A N 1
ATOM 541 C CA . THR A 1 89 ? 0.966 -3.345 5.123 1.00 98.94 89 THR A CA 1
ATOM 542 C C . THR A 1 89 ? -0.083 -2.423 5.727 1.00 98.94 89 THR A C 1
ATOM 544 O O . THR A 1 89 ? 0.257 -1.403 6.326 1.00 98.94 89 THR A O 1
ATOM 547 N N . VAL A 1 90 ? -1.354 -2.803 5.614 1.00 98.94 90 VAL A N 1
ATOM 548 C CA . VAL A 1 90 ? -2.494 -2.137 6.251 1.00 98.94 90 VAL A CA 1
ATOM 549 C C . VAL A 1 90 ? -3.145 -3.130 7.200 1.00 98.94 90 VAL A C 1
ATOM 551 O O . VAL A 1 90 ? -3.797 -4.071 6.757 1.00 98.94 90 VAL A O 1
ATOM 554 N N . THR A 1 91 ? -2.930 -2.955 8.502 1.00 98.81 91 THR A N 1
ATOM 555 C CA . THR A 1 91 ? -3.301 -3.960 9.505 1.00 98.81 91 THR A CA 1
ATOM 556 C C . THR A 1 91 ? -3.989 -3.363 10.723 1.00 98.81 91 THR A C 1
ATOM 558 O O . THR A 1 91 ? -3.596 -2.313 11.234 1.00 98.81 91 THR A O 1
ATOM 561 N N . GLY A 1 92 ? -4.993 -4.064 11.233 1.00 98.38 92 GLY A N 1
ATOM 562 C CA . GLY A 1 92 ? -5.695 -3.700 12.453 1.00 98.38 92 GLY A CA 1
ATOM 563 C C . GLY A 1 92 ? -6.970 -2.885 12.198 1.00 98.38 92 GLY A C 1
ATOM 564 O O . GLY A 1 92 ? -7.093 -2.205 11.175 1.00 98.38 92 GLY A O 1
ATOM 565 N N . PRO A 1 93 ? -7.917 -2.891 13.153 1.00 97.69 93 PRO A N 1
ATOM 566 C CA . PRO A 1 93 ? -9.195 -2.211 12.988 1.00 97.69 93 PRO A CA 1
ATOM 567 C C . PRO A 1 93 ? -9.039 -0.712 12.728 1.00 97.69 93 PRO A C 1
ATOM 569 O O . PRO A 1 93 ? -8.265 -0.025 13.401 1.00 97.69 93 PRO A O 1
ATOM 572 N N . ASN A 1 94 ? -9.842 -0.196 11.796 1.00 97.81 94 ASN A N 1
ATOM 573 C CA . ASN A 1 94 ? -9.864 1.210 11.371 1.00 97.81 94 ASN A CA 1
ATOM 574 C C . ASN A 1 94 ? -8.561 1.716 10.730 1.00 97.81 94 ASN A C 1
ATOM 576 O O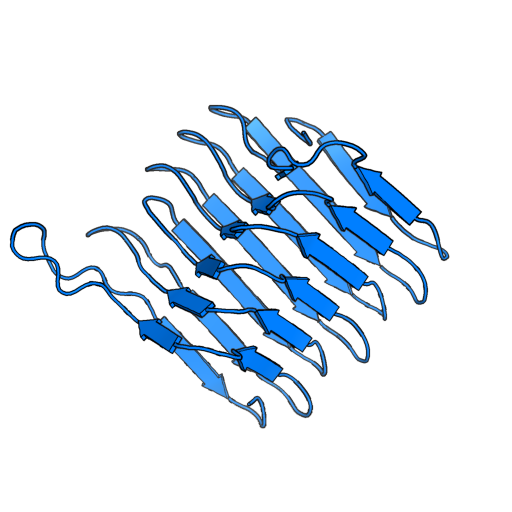 . ASN A 1 94 ? -8.457 2.909 10.437 1.00 97.81 94 ASN A O 1
ATOM 580 N N . SER A 1 95 ? -7.569 0.854 10.496 1.00 98.81 95 SER A N 1
ATOM 581 C CA . SER A 1 95 ? -6.414 1.224 9.686 1.00 98.81 95 SER A CA 1
ATOM 582 C C . SER A 1 95 ? -6.792 1.249 8.218 1.00 98.81 95 SER A C 1
ATOM 584 O O . SER A 1 95 ? -7.453 0.334 7.723 1.00 98.81 95 SER A O 1
ATOM 586 N N . SER A 1 96 ? -6.405 2.317 7.521 1.00 98.88 96 SER A N 1
ATOM 587 C CA . SER A 1 96 ? -6.888 2.533 6.160 1.00 98.88 96 SER A CA 1
ATOM 588 C C . SER A 1 96 ? -5.880 3.179 5.222 1.00 98.88 96 SER A C 1
ATOM 590 O O . SER A 1 96 ? -5.111 4.060 5.609 1.00 98.88 96 SER A O 1
ATOM 592 N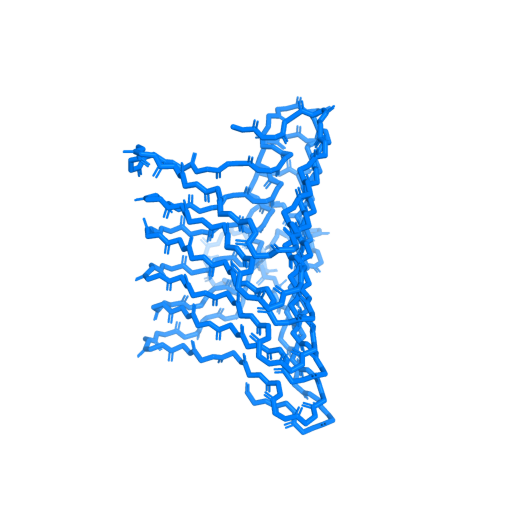 N . TRP A 1 97 ? -5.948 2.783 3.951 1.00 98.88 97 TRP A N 1
ATOM 593 C CA . TRP A 1 97 ? -5.388 3.547 2.842 1.00 98.88 97 TRP A CA 1
ATOM 594 C C . TRP A 1 97 ? -6.473 3.879 1.819 1.00 98.88 97 TRP A C 1
ATOM 596 O O . TRP A 1 97 ? -7.073 2.994 1.215 1.00 98.88 97 TRP A O 1
ATOM 606 N N . THR A 1 98 ? -6.722 5.169 1.609 1.00 98.75 98 THR A N 1
ATOM 607 C CA . THR A 1 98 ? -7.654 5.665 0.591 1.00 98.75 98 THR A CA 1
ATOM 608 C C . THR A 1 98 ? -6.892 6.288 -0.572 1.00 98.75 98 THR A C 1
ATOM 610 O O . THR A 1 98 ? -6.300 7.358 -0.430 1.00 98.75 98 THR A O 1
ATOM 613 N N . ASN A 1 99 ? -6.930 5.651 -1.740 1.00 98.44 99 ASN A N 1
ATOM 614 C CA . ASN A 1 99 ? -6.339 6.171 -2.967 1.00 98.44 99 ASN A CA 1
ATOM 615 C C . ASN A 1 99 ? -7.436 6.578 -3.956 1.00 98.44 99 ASN A C 1
ATOM 617 O O . ASN A 1 99 ? -8.202 5.742 -4.415 1.00 98.44 99 ASN A O 1
ATOM 621 N N . THR A 1 100 ? -7.520 7.849 -4.345 1.00 97.69 100 THR A N 1
ATOM 622 C CA . THR A 1 100 ? -8.595 8.279 -5.265 1.00 97.69 100 THR A CA 1
ATOM 623 C C . THR A 1 100 ? -8.285 8.037 -6.746 1.00 97.69 100 THR A C 1
ATOM 625 O O . THR A 1 100 ? -9.158 8.239 -7.587 1.00 97.69 100 THR A O 1
ATOM 628 N N . GLY A 1 101 ? -7.067 7.597 -7.084 1.00 97.00 101 GLY A N 1
ATOM 629 C CA . GLY A 1 101 ? -6.681 7.187 -8.439 1.00 97.00 101 GLY A CA 1
ATOM 630 C C . GLY A 1 101 ? -6.469 5.678 -8.579 1.00 97.00 101 GLY A C 1
ATOM 631 O O . GLY A 1 101 ? -6.960 4.877 -7.777 1.00 97.00 101 GLY A O 1
ATOM 632 N N . GLY A 1 102 ? -5.733 5.272 -9.617 1.00 97.69 102 GLY A N 1
ATOM 633 C CA . GLY A 1 102 ? -5.351 3.871 -9.804 1.00 97.69 102 GLY A CA 1
ATOM 634 C C . GLY A 1 102 ? -4.315 3.427 -8.771 1.00 97.69 102 GLY A C 1
ATOM 635 O O . GLY A 1 102 ? -3.405 4.192 -8.449 1.00 97.69 102 GLY A O 1
ATOM 636 N N . LEU A 1 103 ? -4.452 2.206 -8.255 1.00 98.44 103 LEU A N 1
ATOM 637 C CA . LEU A 1 103 ? -3.449 1.554 -7.416 1.00 98.44 103 LEU A CA 1
ATOM 638 C C . LEU A 1 103 ? -2.818 0.397 -8.193 1.00 98.44 103 LEU A C 1
ATOM 640 O O . LEU A 1 103 ? -3.507 -0.557 -8.549 1.00 98.44 103 LEU A O 1
ATOM 644 N N . THR A 1 104 ? -1.515 0.500 -8.449 1.00 97.25 104 THR A N 1
ATOM 645 C CA . THR A 1 104 ? -0.724 -0.555 -9.092 1.00 97.25 104 THR A CA 1
ATOM 646 C C . THR A 1 104 ? 0.150 -1.259 -8.058 1.00 97.25 104 THR A C 1
ATOM 648 O O . THR A 1 104 ? 0.967 -0.624 -7.390 1.00 97.25 104 THR A O 1
ATOM 651 N N . VAL A 1 105 ? -0.022 -2.571 -7.929 1.00 97.00 105 VAL A N 1
ATOM 652 C CA . VAL A 1 105 ? 0.797 -3.465 -7.109 1.00 97.00 105 VAL A CA 1
ATOM 653 C C . VAL A 1 105 ? 1.735 -4.211 -8.048 1.00 97.00 105 VAL A C 1
ATOM 655 O O . VAL A 1 105 ? 1.362 -5.223 -8.642 1.00 97.00 105 VAL A O 1
ATOM 658 N N . GLY A 1 106 ? 2.938 -3.658 -8.187 1.00 92.31 106 GLY A N 1
ATOM 659 C CA . GLY A 1 106 ? 3.961 -4.085 -9.128 1.00 92.31 106 GLY A CA 1
ATOM 660 C C . GLY A 1 106 ? 3.700 -3.525 -10.516 1.00 92.31 106 GLY A C 1
ATOM 661 O O . GLY A 1 106 ? 2.664 -3.806 -11.105 1.00 92.31 106 GLY A O 1
ATOM 662 N N . ASP A 1 107 ? 4.626 -2.716 -11.031 1.00 90.94 107 ASP A N 1
ATOM 663 C CA . ASP A 1 107 ? 4.646 -2.289 -12.438 1.00 90.94 107 ASP A CA 1
ATOM 664 C C . ASP A 1 107 ? 5.786 -3.002 -13.179 1.00 90.94 107 ASP A C 1
ATOM 666 O O . ASP A 1 107 ? 5.572 -3.918 -13.982 1.00 90.94 107 ASP A O 1
ATOM 670 N N . GLN A 1 108 ? 7.023 -2.636 -12.838 1.00 89.75 108 GLN A N 1
ATOM 671 C CA . GLN A 1 108 ? 8.235 -3.329 -13.270 1.00 89.75 108 GLN A CA 1
ATOM 672 C C . GLN A 1 108 ? 9.055 -3.865 -12.091 1.00 89.75 108 GLN A C 1
ATOM 674 O O . GLN A 1 108 ? 9.944 -4.686 -12.322 1.00 89.75 108 GLN A O 1
ATOM 679 N N . GLY A 1 109 ? 8.792 -3.406 -10.863 1.00 91.75 109 GLY A N 1
ATOM 680 C CA . GLY A 1 109 ? 9.444 -3.866 -9.637 1.00 91.75 109 GLY A CA 1
ATOM 681 C C . GLY A 1 109 ? 8.698 -4.997 -8.928 1.00 91.75 109 GLY A C 1
ATOM 682 O O . GLY A 1 109 ? 7.623 -5.428 -9.352 1.00 91.75 109 GLY A O 1
ATOM 683 N N . ASP A 1 110 ? 9.282 -5.464 -7.827 1.00 93.31 110 ASP A N 1
ATOM 684 C CA . ASP A 1 110 ? 8.626 -6.373 -6.890 1.00 93.31 110 ASP A CA 1
ATOM 685 C C . ASP A 1 110 ? 7.730 -5.589 -5.934 1.00 93.31 110 ASP A C 1
ATOM 687 O O . ASP A 1 110 ? 8.115 -4.539 -5.410 1.00 93.31 110 ASP A O 1
ATOM 691 N N . ALA A 1 111 ? 6.532 -6.110 -5.687 1.00 96.19 111 ALA A N 1
ATOM 692 C CA . ALA A 1 111 ? 5.544 -5.437 -4.861 1.00 96.19 111 ALA A CA 1
ATOM 693 C C . ALA A 1 111 ? 4.807 -6.392 -3.930 1.00 96.19 111 ALA A C 1
ATOM 695 O O . ALA A 1 111 ? 4.406 -7.490 -4.311 1.00 96.19 111 ALA A O 1
ATOM 696 N N . THR A 1 112 ? 4.562 -5.951 -2.705 1.00 97.75 112 THR A N 1
ATOM 697 C CA . THR A 1 112 ? 3.694 -6.658 -1.766 1.00 97.75 112 THR A CA 1
ATOM 698 C C . THR A 1 112 ? 2.708 -5.682 -1.148 1.00 97.75 112 THR A C 1
ATOM 700 O O . THR A 1 112 ? 3.108 -4.668 -0.578 1.00 97.75 112 THR A O 1
ATOM 703 N N . LEU A 1 113 ? 1.419 -6.000 -1.248 1.00 98.75 113 LEU A N 1
ATOM 704 C CA . LEU A 1 113 ? 0.346 -5.337 -0.514 1.00 98.75 113 LEU A CA 1
ATOM 705 C C . LEU A 1 113 ? -0.314 -6.350 0.424 1.00 98.75 113 LEU A C 1
ATOM 707 O O . LEU A 1 113 ? -0.865 -7.346 -0.035 1.00 98.75 113 LEU A O 1
ATOM 711 N N . ILE A 1 114 ? -0.280 -6.101 1.728 1.00 98.88 114 ILE A N 1
ATOM 712 C CA . ILE A 1 114 ? -0.959 -6.928 2.731 1.00 98.88 114 ILE A CA 1
ATOM 713 C C . ILE A 1 114 ? -2.029 -6.087 3.410 1.00 98.88 114 ILE A C 1
ATOM 715 O O . ILE A 1 114 ? -1.748 -5.007 3.925 1.00 98.88 114 ILE A O 1
ATOM 719 N N . ILE A 1 115 ? -3.249 -6.606 3.426 1.00 98.88 115 ILE A N 1
ATOM 720 C CA . ILE A 1 115 ? -4.408 -6.023 4.089 1.00 98.88 115 ILE A CA 1
ATOM 721 C C . ILE A 1 115 ? -4.901 -7.073 5.076 1.00 98.88 115 ILE A C 1
ATOM 723 O O . ILE A 1 115 ? -5.347 -8.141 4.656 1.00 98.88 115 ILE A O 1
ATOM 727 N N . SER A 1 116 ? -4.755 -6.806 6.374 1.00 98.88 116 SER A N 1
ATOM 728 C CA . SER A 1 116 ? -5.036 -7.808 7.403 1.00 98.88 116 SER A CA 1
ATOM 729 C C . SER A 1 116 ? -5.730 -7.274 8.649 1.00 98.88 116 SER A C 1
ATOM 731 O O . SER A 1 116 ? -5.752 -6.070 8.903 1.00 98.88 116 SER A O 1
ATOM 733 N N . ASP A 1 117 ? -6.302 -8.181 9.440 1.00 98.12 117 ASP A N 1
ATOM 734 C CA . ASP A 1 117 ? -6.784 -7.921 10.803 1.00 98.12 117 ASP A CA 1
ATOM 735 C C . ASP A 1 117 ? -7.761 -6.728 10.918 1.00 98.12 117 ASP A C 1
ATOM 737 O O . ASP A 1 117 ? -7.686 -5.939 11.861 1.00 98.12 117 ASP A O 1
ATOM 741 N N . GLY A 1 118 ? -8.658 -6.554 9.941 1.00 98.31 118 GLY A N 1
ATOM 742 C CA . GLY A 1 118 ? -9.621 -5.444 9.890 1.00 98.31 118 GLY A CA 1
ATOM 743 C C . GLY A 1 118 ? -9.102 -4.156 9.234 1.00 98.31 118 GLY A C 1
ATOM 744 O O . GLY A 1 118 ? -9.763 -3.116 9.300 1.00 98.31 118 GLY A O 1
ATOM 745 N N . GLY A 1 119 ? -7.914 -4.199 8.622 1.00 98.75 119 GLY A N 1
ATOM 746 C CA . GLY A 1 119 ? -7.377 -3.118 7.795 1.00 98.75 119 GLY A CA 1
ATOM 747 C C . GLY A 1 119 ? -8.106 -2.994 6.453 1.00 98.75 119 GLY A C 1
ATOM 748 O O . GLY A 1 119 ? -8.605 -3.979 5.913 1.00 98.75 119 GLY A O 1
ATOM 749 N N . THR A 1 120 ? -8.154 -1.788 5.884 1.00 98.88 120 THR A N 1
ATOM 750 C CA . THR A 1 120 ? -8.910 -1.518 4.648 1.00 98.88 120 THR A CA 1
ATOM 751 C C . THR A 1 120 ? -8.116 -0.712 3.625 1.00 98.88 120 THR A C 1
ATOM 753 O O . THR A 1 120 ? -7.379 0.215 3.959 1.00 98.88 120 THR A O 1
ATOM 756 N N . VAL A 1 121 ? -8.288 -1.029 2.345 1.00 98.94 121 VAL A N 1
ATOM 757 C CA . VAL A 1 121 ? -7.751 -0.242 1.230 1.00 98.94 121 VAL A CA 1
ATOM 758 C C . VAL A 1 121 ? -8.874 0.087 0.265 1.00 98.94 121 VAL A C 1
ATOM 760 O O . VAL A 1 121 ? -9.729 -0.751 -0.015 1.00 98.94 121 VAL A O 1
ATOM 763 N N . SER A 1 122 ? -8.874 1.305 -0.269 1.00 98.75 122 SER A N 1
ATOM 764 C CA . SER A 1 122 ? -9.744 1.674 -1.382 1.00 98.75 122 SER A CA 1
ATOM 765 C C . SER A 1 122 ? -8.967 2.310 -2.527 1.00 98.75 122 SER A C 1
ATOM 767 O O . SER A 1 122 ? -8.030 3.079 -2.300 1.00 98.75 122 SER A O 1
ATOM 769 N N . SER A 1 123 ? -9.349 1.980 -3.762 1.00 98.62 123 SER A N 1
ATOM 770 C CA . SER A 1 123 ? -8.791 2.585 -4.972 1.00 98.62 123 SER A CA 1
ATOM 771 C C . SER A 1 123 ? -9.844 2.817 -6.058 1.00 98.62 123 SER A C 1
ATOM 773 O O . SER A 1 123 ? -10.894 2.171 -6.073 1.00 98.62 123 SER A O 1
ATOM 775 N N . LEU A 1 124 ? -9.574 3.738 -6.993 1.00 98.12 124 LEU A N 1
ATOM 776 C CA . LEU A 1 124 ? -10.428 3.892 -8.175 1.00 98.12 124 LEU A CA 1
ATOM 777 C C . LEU A 1 124 ? -10.311 2.666 -9.079 1.00 98.12 124 LEU A C 1
ATOM 779 O O . LEU A 1 124 ? -11.319 2.071 -9.413 1.00 98.12 124 LEU A O 1
ATOM 783 N N . ASN A 1 125 ? -9.091 2.273 -9.436 1.00 97.75 125 ASN A N 1
ATOM 784 C CA . ASN A 1 125 ? -8.807 1.041 -10.174 1.00 97.75 125 ASN A CA 1
ATOM 785 C C . ASN A 1 125 ? -7.751 0.232 -9.416 1.00 97.75 125 ASN A C 1
ATOM 787 O O . ASN A 1 125 ? -6.967 0.803 -8.647 1.00 97.75 125 ASN A O 1
ATOM 791 N N . GLY A 1 126 ? -7.713 -1.076 -9.644 1.00 96.75 126 GLY A N 1
ATOM 792 C CA . GLY A 1 126 ? -6.673 -1.9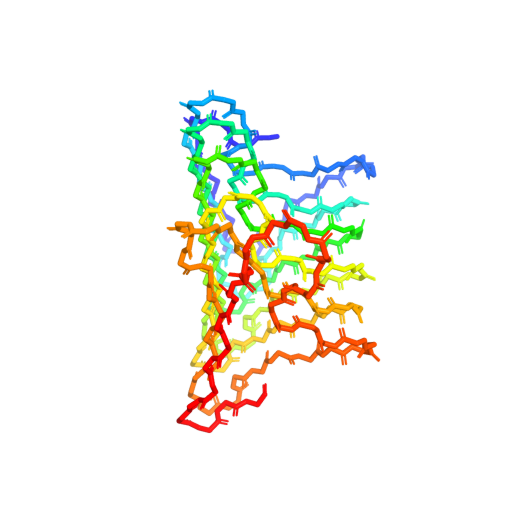69 -9.145 1.00 96.75 126 GLY A CA 1
ATOM 793 C C . GLY A 1 126 ? -5.950 -2.655 -10.297 1.00 96.75 126 GLY A C 1
ATOM 794 O O . GLY A 1 126 ? -6.580 -3.225 -11.185 1.00 96.75 126 GLY A O 1
ATOM 795 N N . LEU A 1 127 ? -4.624 -2.624 -10.273 1.00 95.38 127 LEU A N 1
ATOM 796 C CA . LEU A 1 127 ? -3.782 -3.421 -11.155 1.00 95.38 127 LEU A CA 1
ATOM 797 C C . LEU A 1 127 ? -2.787 -4.189 -10.296 1.00 95.38 127 LEU A C 1
ATOM 799 O O . LEU A 1 127 ? -2.037 -3.583 -9.540 1.00 95.38 127 LEU A O 1
ATOM 803 N N . ILE A 1 128 ? -2.760 -5.510 -10.422 1.00 94.25 128 ILE A N 1
ATOM 804 C CA . ILE A 1 128 ? -1.713 -6.344 -9.831 1.00 94.25 128 ILE A CA 1
ATOM 805 C C . ILE A 1 128 ? -0.952 -6.956 -10.991 1.00 94.25 128 ILE A C 1
ATOM 807 O O . ILE A 1 128 ? -1.487 -7.799 -11.711 1.00 94.25 128 ILE A O 1
ATOM 811 N N . THR A 1 129 ? 0.281 -6.520 -11.206 1.00 89.31 129 THR A N 1
ATOM 812 C CA . THR A 1 129 ? 1.092 -7.015 -12.316 1.00 89.31 129 THR A CA 1
ATOM 813 C C . THR A 1 129 ? 2.547 -7.161 -11.904 1.00 89.31 129 THR A C 1
ATOM 815 O O . THR A 1 129 ? 2.964 -6.752 -10.825 1.00 89.31 129 THR A O 1
ATOM 818 N N . GLY A 1 130 ? 3.319 -7.838 -12.738 1.00 74.19 130 GLY A N 1
ATOM 819 C CA . GLY A 1 130 ? 4.706 -8.159 -12.452 1.00 74.19 130 GLY A CA 1
ATOM 820 C C . GLY A 1 130 ? 5.501 -8.369 -13.726 1.00 74.19 130 GLY A C 1
ATOM 821 O O . GLY A 1 130 ? 4.931 -8.607 -14.785 1.00 74.19 130 GLY A O 1
ATOM 822 N N . ASN A 1 131 ? 6.823 -8.265 -13.667 1.00 71.00 131 ASN A N 1
ATOM 823 C CA . ASN A 1 131 ? 7.666 -8.620 -14.812 1.00 71.00 131 ASN A CA 1
ATOM 824 C C . ASN A 1 131 ? 7.919 -10.150 -14.839 1.00 71.00 131 ASN A C 1
ATOM 826 O O . ASN A 1 131 ? 7.523 -10.854 -13.917 1.00 71.00 131 ASN A O 1
ATOM 830 N N . ASN A 1 132 ? 8.591 -10.683 -15.873 1.00 62.50 132 ASN A N 1
ATOM 831 C CA . ASN A 1 132 ? 8.844 -12.135 -16.025 1.00 62.50 132 ASN A CA 1
ATOM 832 C C . ASN A 1 132 ? 9.607 -12.792 -14.844 1.00 62.50 132 ASN A C 1
ATOM 834 O O . ASN A 1 132 ? 9.722 -14.014 -14.809 1.00 62.50 132 ASN A O 1
ATOM 838 N N . ALA A 1 133 ? 10.144 -12.004 -13.909 1.00 65.19 133 ALA A N 1
ATOM 839 C CA . ALA A 1 133 ? 10.822 -12.460 -12.702 1.00 65.19 133 ALA A CA 1
ATOM 840 C C . ALA A 1 133 ? 10.217 -11.904 -11.396 1.00 65.19 133 ALA A C 1
ATOM 842 O O . ALA A 1 133 ? 10.709 -12.271 -10.330 1.00 65.19 133 ALA A O 1
ATOM 843 N N . SER A 1 134 ? 9.203 -11.029 -11.451 1.00 69.00 134 SER A N 1
ATOM 844 C CA . SER A 1 134 ? 8.684 -10.361 -10.253 1.00 69.00 134 SER A CA 1
ATOM 845 C C . SER A 1 134 ? 7.595 -11.183 -9.563 1.00 69.00 134 SER A C 1
ATOM 847 O O . SER A 1 134 ? 6.853 -11.940 -10.190 1.00 69.00 134 SER A O 1
ATOM 849 N N . THR A 1 135 ? 7.512 -11.034 -8.243 1.00 73.19 135 THR A N 1
ATOM 850 C CA . THR A 1 135 ? 6.599 -11.784 -7.357 1.00 73.19 135 THR A CA 1
ATOM 851 C C . THR A 1 135 ? 5.495 -10.895 -6.790 1.00 73.19 135 THR A C 1
ATOM 853 O O . THR A 1 135 ? 5.093 -11.011 -5.630 1.00 73.19 135 THR A O 1
ATOM 856 N N . SER A 1 136 ? 5.000 -9.978 -7.619 1.00 91.12 136 SER A N 1
ATOM 857 C CA . SER A 1 136 ? 4.030 -8.979 -7.191 1.00 91.12 136 SER A CA 1
ATOM 858 C C . SER A 1 136 ? 2.731 -9.617 -6.708 1.00 91.12 136 SER A C 1
ATOM 860 O O . SER A 1 136 ? 2.079 -10.384 -7.426 1.00 91.12 136 SER A O 1
ATOM 862 N N . SER A 1 137 ? 2.336 -9.286 -5.483 1.00 94.88 137 SER A N 1
ATOM 863 C CA . SER A 1 137 ? 1.154 -9.873 -4.865 1.00 94.88 137 SER A CA 1
ATOM 864 C C . SER A 1 137 ? 0.396 -8.895 -3.981 1.00 94.88 137 SER A C 1
ATOM 866 O O . SER A 1 137 ? 0.972 -8.014 -3.339 1.00 94.88 137 SER A O 1
ATOM 868 N N . ALA A 1 138 ? -0.919 -9.087 -3.935 1.00 98.00 138 ALA A N 1
ATOM 869 C CA . ALA A 1 138 ? -1.784 -8.515 -2.922 1.00 98.00 138 ALA A CA 1
ATOM 870 C C . ALA A 1 138 ? -2.446 -9.641 -2.119 1.00 98.00 138 ALA A C 1
ATOM 872 O O . ALA A 1 138 ? -2.884 -10.647 -2.680 1.00 98.00 138 ALA A O 1
ATOM 873 N N . THR A 1 139 ? -2.522 -9.474 -0.804 1.00 98.62 139 THR A N 1
ATOM 874 C CA . THR A 1 139 ? -3.199 -10.396 0.111 1.00 98.62 139 THR A CA 1
ATOM 875 C C . THR A 1 139 ? -4.208 -9.620 0.941 1.00 98.62 139 THR A C 1
ATOM 877 O O . THR A 1 139 ? -3.833 -8.652 1.597 1.00 98.62 139 THR A O 1
ATOM 880 N N . VAL A 1 140 ? -5.464 -10.064 0.941 1.00 98.75 140 VAL A N 1
ATOM 881 C CA . VAL A 1 140 ? -6.521 -9.592 1.841 1.00 98.75 140 VAL A CA 1
ATOM 882 C C . VAL A 1 140 ? -6.915 -10.761 2.732 1.00 98.75 140 VAL A C 1
ATOM 884 O O . VAL A 1 140 ? -7.403 -11.778 2.239 1.00 98.75 140 VAL A O 1
ATOM 887 N N . THR A 1 141 ? -6.650 -10.662 4.031 1.00 98.75 141 THR A N 1
ATOM 888 C CA . THR A 1 141 ? -6.879 -11.778 4.953 1.00 98.75 141 THR A CA 1
ATOM 889 C C . THR A 1 141 ? -7.386 -11.336 6.318 1.00 98.75 141 THR A C 1
ATOM 891 O O . THR A 1 141 ? -6.993 -10.295 6.827 1.00 98.75 141 THR A O 1
ATOM 894 N N . GLY A 1 142 ? -8.228 -12.150 6.943 1.00 98.25 142 GLY A N 1
ATOM 895 C CA . GLY A 1 142 ? -8.822 -11.863 8.244 1.00 98.25 142 GLY A CA 1
ATOM 896 C C . GLY A 1 142 ? -10.167 -11.147 8.136 1.00 98.25 142 GLY A C 1
ATOM 897 O O . GLY A 1 142 ? -10.481 -10.490 7.144 1.00 98.25 142 GLY A O 1
ATOM 898 N N . ALA A 1 143 ? -10.979 -11.295 9.182 1.00 97.12 143 ALA A N 1
ATOM 899 C CA . ALA A 1 143 ? -12.299 -10.682 9.245 1.00 97.12 143 ALA A CA 1
ATOM 900 C C . ALA A 1 143 ? -12.212 -9.153 9.123 1.00 97.12 143 ALA A C 1
ATOM 902 O O . ALA A 1 143 ? -11.297 -8.528 9.660 1.00 97.12 143 ALA A O 1
ATOM 903 N N . ASP A 1 144 ? -13.184 -8.574 8.418 1.00 97.56 144 ASP A N 1
ATOM 904 C CA . ASP A 1 144 ? -13.319 -7.135 8.155 1.00 97.56 144 ASP A CA 1
ATOM 905 C C . ASP A 1 144 ? -12.169 -6.504 7.345 1.00 97.56 144 ASP A C 1
ATOM 907 O O . ASP A 1 144 ? -12.171 -5.293 7.114 1.00 97.56 144 ASP A O 1
ATOM 911 N N . SER A 1 145 ? -11.203 -7.298 6.870 1.00 98.81 145 SER A N 1
ATOM 912 C CA . SER A 1 145 ? -10.190 -6.818 5.936 1.00 98.81 145 SER A CA 1
ATOM 913 C C . SER A 1 145 ? -10.747 -6.700 4.531 1.00 98.81 145 SER A C 1
ATOM 915 O O . SER A 1 145 ? -11.378 -7.632 4.038 1.00 98.81 145 SER A O 1
ATOM 917 N N . ALA A 1 146 ? -10.498 -5.564 3.877 1.00 98.69 146 ALA A N 1
ATOM 918 C CA . ALA A 1 146 ? -11.101 -5.294 2.577 1.00 98.69 146 ALA A CA 1
ATOM 919 C C . ALA A 1 146 ? -10.193 -4.529 1.611 1.00 98.69 146 ALA A C 1
ATOM 921 O O . ALA A 1 146 ? -9.559 -3.546 2.007 1.00 98.69 146 ALA A O 1
ATOM 922 N N . TRP A 1 147 ? -10.222 -4.896 0.325 1.00 98.75 147 TRP A N 1
ATOM 923 C CA . TRP A 1 147 ? -9.788 -4.014 -0.766 1.00 98.75 147 TRP A CA 1
ATOM 924 C C . TRP A 1 147 ? -10.973 -3.631 -1.656 1.00 98.75 147 TRP A C 1
ATOM 926 O O . TRP A 1 147 ? -11.387 -4.364 -2.547 1.00 98.75 147 TRP A O 1
ATOM 936 N N . THR A 1 148 ? -11.511 -2.430 -1.447 1.00 98.69 148 THR A N 1
ATOM 937 C CA . THR A 1 148 ? -12.606 -1.902 -2.268 1.00 98.69 148 THR A CA 1
ATOM 938 C C . THR A 1 148 ? -12.071 -1.200 -3.514 1.00 98.69 148 THR A C 1
ATOM 940 O O . THR A 1 148 ? -11.347 -0.210 -3.419 1.00 98.69 148 THR A O 1
ATOM 943 N N . ILE A 1 149 ? -12.474 -1.667 -4.692 1.00 98.38 149 ILE A N 1
ATOM 944 C CA . ILE A 1 149 ? -12.118 -1.057 -5.976 1.00 98.38 149 ILE A CA 1
ATOM 945 C C . ILE A 1 149 ? -13.396 -0.522 -6.619 1.00 98.38 149 ILE A C 1
ATOM 947 O O . ILE A 1 149 ? -14.364 -1.261 -6.778 1.00 98.38 149 ILE A O 1
ATOM 951 N N . ALA A 1 150 ? -13.423 0.772 -6.946 1.00 98.12 150 ALA A N 1
ATOM 952 C CA . ALA A 1 150 ? -14.623 1.411 -7.497 1.00 98.12 150 ALA A CA 1
ATOM 953 C C . ALA A 1 150 ? -14.844 1.114 -8.993 1.00 98.12 150 ALA A C 1
ATOM 955 O O . ALA A 1 150 ? -15.982 1.103 -9.458 1.00 98.12 150 ALA A O 1
ATOM 956 N N . GLY A 1 151 ? -13.756 0.932 -9.738 1.00 97.12 151 GLY A N 1
ATOM 957 C CA . GLY A 1 151 ? -13.706 0.614 -11.160 1.00 97.12 151 GLY A CA 1
ATOM 958 C C . GLY A 1 151 ? -13.192 -0.803 -11.395 1.00 97.12 151 GLY A C 1
ATOM 959 O O . GLY A 1 151 ? -13.661 -1.750 -10.767 1.00 97.12 151 GLY A O 1
ATOM 960 N N . ASP A 1 152 ? -12.221 -0.948 -12.294 1.00 95.88 152 ASP A N 1
ATOM 961 C CA . ASP A 1 152 ? -11.759 -2.264 -12.734 1.00 95.88 152 ASP A CA 1
ATOM 962 C C . ASP A 1 152 ? -10.618 -2.804 -11.863 1.00 95.88 152 ASP A C 1
ATOM 964 O O . ASP A 1 152 ? -9.698 -2.075 -11.471 1.00 95.88 152 ASP A O 1
ATOM 968 N N . LEU A 1 153 ? -10.650 -4.117 -11.625 1.00 95.12 153 LEU A N 1
ATOM 969 C CA . LEU A 1 153 ? -9.524 -4.897 -11.122 1.00 95.12 153 LEU A CA 1
ATOM 970 C C . LEU A 1 153 ? -8.932 -5.723 -12.266 1.00 95.12 153 LEU A C 1
ATOM 972 O O . LEU A 1 153 ? -9.612 -6.558 -12.858 1.00 95.12 153 LEU A O 1
ATOM 976 N N . THR A 1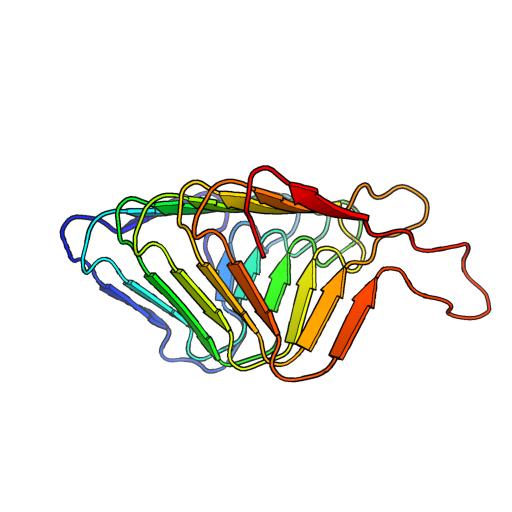 154 ? -7.646 -5.524 -12.537 1.00 92.81 154 THR A N 1
ATOM 977 C CA . THR A 1 154 ? -6.869 -6.329 -13.485 1.00 92.81 154 THR A CA 1
ATOM 978 C C . THR A 1 154 ? -5.757 -7.070 -12.749 1.00 92.81 154 THR A C 1
ATOM 980 O O . THR A 1 154 ? -5.016 -6.473 -11.968 1.00 92.81 154 THR A O 1
ATOM 983 N N . ILE A 1 155 ? -5.629 -8.375 -13.001 1.00 90.38 155 ILE A N 1
ATOM 984 C CA . ILE A 1 155 ? -4.574 -9.221 -12.434 1.00 90.38 155 ILE A CA 1
ATOM 985 C C . ILE A 1 155 ? -3.805 -9.867 -13.581 1.00 90.38 155 ILE A C 1
ATOM 987 O O . ILE A 1 155 ? -4.371 -10.613 -14.379 1.00 90.38 155 ILE A O 1
ATOM 991 N N . GLY A 1 156 ? -2.508 -9.579 -13.630 1.00 82.75 156 GLY A N 1
ATOM 992 C CA . GLY A 1 156 ? -1.642 -9.891 -14.755 1.00 82.75 156 GLY A CA 1
ATOM 993 C C . GLY A 1 156 ? -1.878 -8.982 -15.964 1.00 82.75 156 GLY A C 1
ATOM 994 O O . GLY A 1 156 ? -2.882 -8.282 -16.059 1.00 82.75 156 GLY A O 1
ATOM 995 N N . ASP A 1 157 ? -0.926 -8.982 -16.894 1.00 69.44 157 ASP A N 1
ATOM 996 C CA . ASP A 1 157 ? -1.044 -8.269 -18.171 1.00 69.44 157 ASP A CA 1
ATOM 997 C C . ASP A 1 157 ? -0.962 -9.269 -19.336 1.00 69.44 157 ASP A C 1
ATOM 999 O O . ASP A 1 157 ? -0.085 -10.136 -19.366 1.00 69.44 157 ASP A O 1
ATOM 1003 N N . ASN A 1 158 ? -1.877 -9.122 -20.299 1.00 53.50 158 ASN A N 1
ATOM 1004 C CA . ASN A 1 158 ? -1.950 -9.894 -21.545 1.00 53.50 158 ASN A CA 1
ATOM 1005 C C . ASN A 1 158 ? -1.351 -9.119 -22.739 1.00 53.50 158 ASN A C 1
ATOM 1007 O O . ASN A 1 158 ? -1.714 -9.366 -23.891 1.00 53.50 158 ASN A O 1
ATOM 1011 N N . GLY A 1 159 ? -0.465 -8.150 -22.489 1.00 53.25 159 GLY A N 1
ATOM 1012 C CA . GLY A 1 159 ? 0.242 -7.407 -23.529 1.00 53.25 159 GLY A CA 1
ATOM 1013 C C . GLY A 1 159 ? 0.975 -8.327 -24.512 1.00 53.25 159 GLY A C 1
ATOM 1014 O O . GLY A 1 159 ? 1.912 -9.041 -24.154 1.00 53.25 159 GLY A O 1
ATOM 1015 N N . ALA A 1 160 ? 0.558 -8.301 -25.780 1.00 46.84 160 ALA A N 1
ATOM 1016 C CA . ALA A 1 160 ? 1.157 -9.084 -26.854 1.00 46.84 160 ALA A CA 1
ATOM 1017 C C . ALA A 1 160 ? 2.633 -8.689 -27.072 1.00 46.84 160 ALA A C 1
ATOM 1019 O O . ALA A 1 160 ? 2.920 -7.681 -27.712 1.00 46.84 160 ALA A O 1
ATOM 1020 N N . GLY A 1 161 ? 3.576 -9.489 -26.562 1.00 49.25 161 GLY A N 1
ATOM 1021 C CA . GLY A 1 161 ? 4.990 -9.412 -26.960 1.00 49.25 161 GLY A CA 1
ATOM 1022 C C . GLY A 1 161 ? 6.030 -9.506 -25.844 1.00 49.25 161 GLY A C 1
ATOM 1023 O O . GLY A 1 161 ? 7.208 -9.675 -26.143 1.00 49.25 161 GLY A O 1
ATOM 1024 N N . ILE A 1 162 ? 5.628 -9.461 -24.576 1.00 49.75 162 ILE A N 1
ATOM 1025 C CA . ILE A 1 162 ? 6.503 -9.720 -23.424 1.00 49.75 162 ILE A CA 1
ATOM 1026 C C . ILE A 1 162 ? 5.774 -10.723 -22.528 1.00 49.75 162 ILE A C 1
ATOM 1028 O O . ILE A 1 162 ? 4.595 -10.534 -22.270 1.00 49.75 162 ILE A O 1
ATOM 1032 N N . GLY A 1 163 ? 6.427 -11.836 -22.168 1.00 56.06 163 GLY A N 1
ATOM 1033 C CA . GLY A 1 163 ? 5.795 -13.014 -21.543 1.00 56.06 163 GLY A CA 1
ATOM 1034 C C . GLY A 1 163 ? 4.862 -12.701 -20.366 1.00 56.06 163 GLY A C 1
ATOM 1035 O O . GLY A 1 163 ? 4.999 -11.642 -19.760 1.00 56.06 163 GLY A O 1
ATOM 1036 N N . SER A 1 164 ? 3.925 -13.620 -20.076 1.00 59.81 164 SER A N 1
ATOM 1037 C CA . SER A 1 164 ? 2.878 -13.483 -19.048 1.00 59.81 164 SER A CA 1
ATOM 1038 C C . SER A 1 164 ? 3.378 -12.745 -17.813 1.00 59.81 164 SER A C 1
ATOM 1040 O O . SER A 1 164 ? 4.095 -13.302 -16.985 1.00 59.81 164 SER A O 1
ATOM 1042 N N . LYS A 1 165 ? 2.960 -11.490 -17.686 1.00 73.50 165 LYS A N 1
ATOM 1043 C CA . LYS A 1 165 ? 3.106 -10.739 -16.451 1.00 73.50 165 LYS A CA 1
ATOM 1044 C C . LYS A 1 165 ? 2.114 -11.321 -15.456 1.00 73.50 165 LYS A C 1
ATOM 1046 O O . LYS A 1 165 ? 0.908 -11.215 -15.675 1.00 73.50 165 LYS A O 1
ATOM 1051 N N . THR A 1 166 ? 2.591 -11.976 -14.403 1.00 76.25 166 THR A N 1
ATOM 1052 C CA . THR A 1 166 ? 1.724 -12.595 -13.392 1.00 76.25 166 THR A CA 1
ATOM 1053 C C . THR A 1 166 ? 1.732 -11.766 -12.118 1.00 76.25 166 THR A C 1
ATOM 1055 O O . THR A 1 166 ? 2.762 -11.647 -11.465 1.00 76.25 166 THR A O 1
ATOM 1058 N N . GLY A 1 167 ? 0.576 -11.214 -11.758 1.00 86.69 167 GLY A N 1
ATOM 1059 C CA . GLY A 1 167 ? 0.287 -10.774 -10.396 1.00 86.69 167 GLY A CA 1
ATOM 1060 C C . GLY A 1 167 ? -0.528 -11.841 -9.667 1.00 86.69 167 GLY A C 1
ATOM 1061 O O . GLY A 1 167 ? -1.209 -12.639 -10.311 1.00 86.69 167 GLY A O 1
ATOM 1062 N N . THR A 1 168 ? -0.485 -11.863 -8.335 1.00 91.69 168 THR A N 1
ATOM 1063 C CA . THR A 1 168 ? -1.356 -12.738 -7.528 1.00 91.69 168 THR A CA 1
ATOM 1064 C C . THR A 1 168 ? -2.214 -11.916 -6.575 1.00 91.69 168 THR A C 1
ATOM 1066 O O . THR A 1 168 ? -1.693 -11.071 -5.852 1.00 91.69 168 THR A O 1
ATOM 1069 N N . LEU A 1 169 ? -3.518 -12.196 -6.535 1.00 95.25 169 LEU A N 1
ATOM 1070 C CA . LEU A 1 169 ? -4.407 -11.759 -5.458 1.00 95.25 169 LEU A CA 1
ATOM 1071 C C . LEU A 1 169 ? -4.792 -12.970 -4.614 1.00 95.25 169 LEU A C 1
ATOM 1073 O O . LEU A 1 169 ? -5.316 -13.947 -5.147 1.00 95.25 169 LEU A O 1
ATOM 1077 N N . THR A 1 170 ? -4.569 -12.887 -3.309 1.00 97.31 170 THR A N 1
ATOM 1078 C CA . THR A 1 170 ? -5.047 -13.880 -2.343 1.00 97.31 170 THR A CA 1
ATOM 1079 C C . THR A 1 170 ? -6.110 -13.246 -1.460 1.00 97.31 170 THR A C 1
ATOM 1081 O O . THR A 1 170 ? -5.841 -12.227 -0.831 1.00 97.31 170 THR A O 1
ATOM 1084 N N . ILE A 1 171 ? -7.290 -13.862 -1.391 1.00 97.81 171 ILE A N 1
ATOM 1085 C CA . ILE A 1 171 ? -8.354 -13.512 -0.443 1.00 97.81 171 ILE A CA 1
ATOM 1086 C C . ILE A 1 171 ? -8.550 -14.707 0.493 1.00 97.81 171 ILE A C 1
ATOM 1088 O O . ILE A 1 171 ? -8.793 -15.818 0.016 1.00 97.81 171 ILE A O 1
ATOM 1092 N N . ALA A 1 172 ? -8.402 -14.509 1.801 1.00 97.62 172 ALA A N 1
ATOM 1093 C CA . ALA A 1 172 ? -8.430 -15.587 2.791 1.00 97.62 172 ALA A CA 1
ATOM 1094 C C . ALA A 1 172 ? -9.077 -15.151 4.114 1.00 97.62 172 ALA A C 1
ATOM 1096 O O . ALA A 1 172 ? -9.316 -13.971 4.345 1.00 97.62 172 ALA A O 1
ATOM 1097 N N . ASP A 1 173 ? -9.389 -16.119 4.979 1.00 97.38 173 ASP A N 1
ATOM 1098 C CA . ASP A 1 173 ? -9.768 -15.919 6.389 1.00 97.38 173 ASP A CA 1
ATOM 1099 C C . ASP A 1 173 ? -10.857 -14.854 6.660 1.00 97.38 173 ASP A C 1
ATOM 1101 O O . ASP A 1 173 ? -10.879 -14.228 7.717 1.00 97.38 173 ASP A O 1
ATOM 1105 N N . GLY A 1 174 ? -11.787 -14.665 5.716 1.00 95.06 174 GLY A N 1
ATOM 1106 C CA . GLY A 1 174 ? -12.898 -13.711 5.830 1.00 95.06 174 GLY A CA 1
ATOM 1107 C C . GLY A 1 174 ? -12.641 -12.319 5.243 1.00 95.06 174 GLY A C 1
ATOM 1108 O O . GLY A 1 174 ? -13.520 -11.468 5.359 1.00 95.06 174 GLY A O 1
ATOM 1109 N N . GLY A 1 175 ? -11.488 -12.101 4.606 1.00 95.50 175 GLY A N 1
ATOM 1110 C CA . GLY A 1 175 ? -11.215 -10.892 3.831 1.00 95.50 175 GLY A CA 1
ATOM 1111 C C . GLY A 1 175 ? -12.089 -10.795 2.576 1.00 95.50 175 GLY A C 1
ATOM 1112 O O . GLY A 1 175 ? -12.599 -11.812 2.091 1.00 95.50 175 GLY A O 1
ATOM 1113 N N . VAL A 1 176 ? -12.256 -9.576 2.052 1.00 92.69 176 VAL A N 1
ATOM 1114 C CA . VAL A 1 176 ? -13.128 -9.266 0.900 1.00 92.69 176 VAL A CA 1
ATOM 1115 C C . VAL A 1 176 ? -12.534 -8.295 -0.115 1.00 92.69 176 VAL A C 1
ATOM 1117 O O . VAL A 1 176 ? -11.775 -7.372 0.260 1.00 92.69 176 VAL A O 1
#

Organism: NCBI:txid2670329